Protein AF-Q5JGY7-F1 (afdb_monomer)

Secondary structure (DSSP, 8-state):
----------EEEEEEEESSS-EEEEEEESSHHHHHHHHHHHHHHH-TT-EEEEEEEEE---

Nearest PDB structures (foldseek):
  3dfe-assembly2_C  TM=5.545E-01  e=1.011E+00  Trichormus variabilis ATCC 29413
  9e6q-assembly1_AR  TM=6.199E-01  e=2.867E+00  Pyrobaculum calidifontis JCM 11548
  8avd-assembly1_F  TM=5.827E-01  e=7.194E+00  Mus musculus

Sequence (62 aa):
MSRRGRKPVLKAWLVRIHGRENREIIIQAKTREEAERTARFIVKQSFPFSSYSLKNLGRVRE

Foldseek 3Di:
DCPPPPPLFWWWKWKWKADPDTDIDIDTDSDPVRVVVVSCVVCCVPPVPIDIDIDTPGTDDD

pLDDT: mean 82.53, std 13.99, range [44.09, 94.56]

Organism: Thermococcus kodakarensis (strain ATCC BAA-918 / JCM 12380 / KOD1) (NCBI:txid69014)

Mean predicted aligned er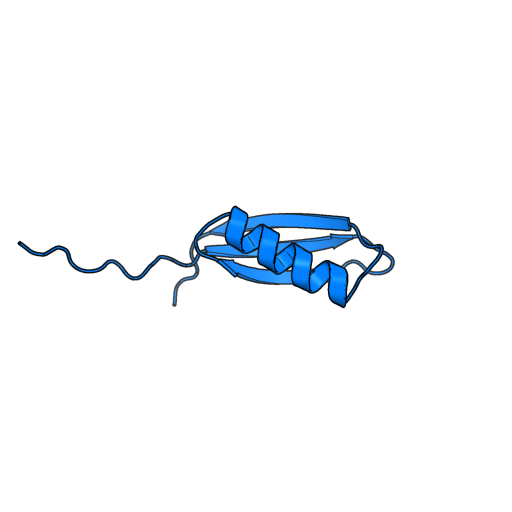ror: 7.17 Å

Structure (mmCIF, N/CA/C/O backbone):
data_AF-Q5JGY7-F1
#
_entry.id   AF-Q5JGY7-F1
#
loop_
_atom_site.group_PDB
_atom_site.id
_atom_site.type_symbol
_atom_site.label_atom_id
_atom_site.label_alt_id
_atom_site.label_comp_id
_atom_site.label_asym_id
_atom_site.label_entity_id
_atom_site.label_seq_id
_atom_site.pdbx_PDB_ins_code
_atom_site.Cartn_x
_atom_site.Cartn_y
_atom_site.Cartn_z
_atom_site.occupancy
_atom_site.B_iso_or_equiv
_atom_site.auth_seq_id
_atom_site.auth_comp_id
_atom_site.auth_asym_id
_atom_site.auth_atom_id
_atom_site.pdbx_PDB_model_num
ATOM 1 N N . MET A 1 1 ? -21.597 -5.797 31.207 1.00 44.09 1 MET A N 1
ATOM 2 C CA . MET A 1 1 ? -20.322 -5.603 30.481 1.00 44.09 1 MET A CA 1
ATOM 3 C C . MET A 1 1 ? -20.454 -6.190 29.084 1.00 44.09 1 MET A C 1
ATOM 5 O O . MET A 1 1 ? -20.322 -7.391 28.929 1.00 44.09 1 MET A O 1
ATOM 9 N N . SER A 1 2 ? -20.729 -5.369 28.073 1.00 48.50 2 SER A N 1
ATOM 10 C CA . SER A 1 2 ? -20.837 -5.840 26.686 1.00 48.50 2 SER A CA 1
ATOM 11 C C . SER A 1 2 ? -19.847 -5.067 25.828 1.00 48.50 2 SER A C 1
ATOM 13 O O . SER A 1 2 ? -20.229 -4.165 25.087 1.00 48.50 2 SER A O 1
ATOM 15 N N . ARG A 1 3 ? -18.551 -5.397 25.926 1.00 48.91 3 ARG A N 1
ATOM 16 C CA . ARG A 1 3 ? -17.582 -5.003 24.892 1.00 48.91 3 ARG A CA 1
ATOM 17 C C . ARG A 1 3 ? -17.882 -5.855 23.658 1.00 48.91 3 ARG A C 1
ATOM 19 O O . ARG A 1 3 ? -17.187 -6.825 23.385 1.00 48.91 3 ARG A O 1
ATOM 26 N N . ARG A 1 4 ? -18.981 -5.542 22.955 1.00 52.56 4 ARG A N 1
ATOM 27 C CA . ARG A 1 4 ? -19.278 -6.105 21.632 1.00 52.56 4 ARG A CA 1
ATOM 28 C C . ARG A 1 4 ? -18.059 -5.807 20.768 1.00 52.56 4 ARG A C 1
ATOM 30 O O . ARG A 1 4 ? -17.786 -4.642 20.479 1.00 52.56 4 ARG A O 1
ATOM 37 N N . GLY A 1 5 ? -17.304 -6.853 20.445 1.00 53.62 5 GLY A N 1
ATOM 38 C CA . GLY A 1 5 ? -16.126 -6.799 19.595 1.00 53.62 5 GLY A CA 1
ATOM 39 C C . GLY A 1 5 ? -16.509 -6.228 18.242 1.00 53.62 5 GLY A C 1
ATOM 40 O O . GLY A 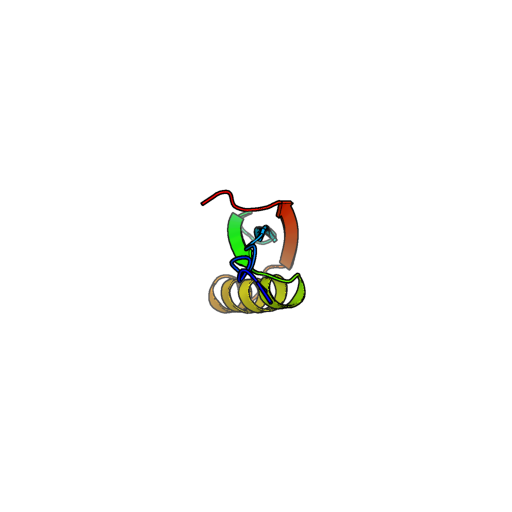1 5 ? -16.969 -6.946 17.359 1.00 53.62 5 GLY A O 1
ATOM 41 N N . ARG A 1 6 ? -16.368 -4.910 18.084 1.00 54.03 6 ARG A N 1
ATOM 42 C CA . ARG A 1 6 ? -16.500 -4.258 16.787 1.00 54.03 6 ARG A CA 1
ATOM 43 C C . ARG A 1 6 ? -15.416 -4.889 15.919 1.00 54.03 6 ARG A C 1
ATOM 45 O O . ARG A 1 6 ? -14.237 -4.694 16.219 1.00 54.03 6 ARG A O 1
ATOM 52 N N . LYS A 1 7 ? -15.810 -5.692 14.916 1.00 60.81 7 LYS A N 1
ATOM 53 C CA . LYS A 1 7 ? -14.880 -6.263 13.930 1.00 60.81 7 LYS A CA 1
ATOM 54 C C . LYS A 1 7 ? -13.900 -5.154 13.526 1.00 60.81 7 LYS A C 1
ATOM 56 O O . LYS A 1 7 ? -14.358 -4.026 13.295 1.00 60.81 7 LYS A O 1
ATOM 61 N N . PRO A 1 8 ? -12.580 -5.411 13.515 1.00 64.88 8 PRO A N 1
ATOM 62 C CA . PRO A 1 8 ? -11.618 -4.387 13.146 1.00 64.88 8 PRO A CA 1
ATOM 63 C C . PRO A 1 8 ? -11.989 -3.872 11.757 1.00 64.88 8 PRO A C 1
ATOM 65 O O . PRO A 1 8 ? -12.012 -4.633 10.796 1.00 64.88 8 PRO A O 1
ATOM 68 N N . VAL A 1 9 ? -12.357 -2.594 11.679 1.00 74.12 9 VAL A N 1
ATOM 69 C CA . VAL A 1 9 ? -12.882 -2.010 10.446 1.00 74.12 9 VAL A CA 1
ATOM 70 C C . VAL A 1 9 ? -11.722 -1.856 9.474 1.00 74.12 9 VAL A C 1
ATOM 72 O O . VAL A 1 9 ? -10.922 -0.926 9.601 1.00 74.12 9 VAL A O 1
ATOM 75 N N . LEU A 1 10 ? -11.627 -2.782 8.525 1.00 84.62 10 LEU A N 1
ATOM 76 C CA . LEU A 1 10 ? -10.685 -2.686 7.423 1.00 84.62 10 LEU A CA 1
ATOM 77 C C . LEU A 1 10 ? -11.060 -1.489 6.545 1.00 84.62 10 LEU A C 1
ATOM 79 O O . LEU A 1 10 ? -12.231 -1.219 6.256 1.00 84.62 10 LEU A O 1
ATOM 83 N N . LYS A 1 11 ? -10.042 -0.731 6.149 1.00 87.69 11 LYS A N 1
ATOM 84 C CA . LYS A 1 11 ? -10.173 0.389 5.222 1.00 87.69 11 LYS A CA 1
ATOM 85 C C . LYS A 1 11 ? -9.554 -0.011 3.893 1.00 87.69 11 LYS A C 1
ATOM 87 O O . LYS A 1 11 ? -8.520 -0.678 3.875 1.00 87.69 11 LYS A O 1
ATOM 92 N N . ALA A 1 12 ? -10.182 0.405 2.801 1.00 91.25 12 ALA A N 1
ATOM 93 C CA . ALA A 1 12 ? -9.608 0.280 1.474 1.00 91.25 12 ALA A CA 1
ATOM 94 C C . ALA A 1 12 ? -8.588 1.396 1.274 1.00 91.25 12 ALA A C 1
ATOM 96 O O . ALA A 1 12 ? -8.848 2.566 1.566 1.00 91.25 12 ALA A O 1
ATOM 97 N N . TRP A 1 13 ? -7.438 1.031 0.734 1.00 93.25 13 TRP A N 1
ATOM 98 C CA . TRP A 1 13 ? -6.378 1.948 0.364 1.00 93.25 13 TRP A CA 1
ATOM 99 C C . TRP A 1 13 ? -6.016 1.708 -1.093 1.00 93.25 13 TRP A C 1
ATOM 101 O O . TRP A 1 13 ? -5.659 0.598 -1.476 1.00 93.25 13 TRP A O 1
ATOM 111 N N . LEU A 1 14 ? -6.114 2.757 -1.899 1.00 93.12 14 LEU A N 1
ATOM 112 C CA . LEU A 1 14 ? -5.642 2.773 -3.270 1.00 93.12 14 LEU A CA 1
ATOM 113 C C . LEU A 1 14 ? -4.144 3.050 -3.271 1.00 93.12 14 LEU A C 1
ATOM 115 O O . LEU A 1 14 ? -3.701 4.104 -2.814 1.00 93.12 14 LEU A O 1
ATOM 119 N N . VAL A 1 15 ? -3.380 2.115 -3.805 1.00 93.44 15 VAL A N 1
ATOM 120 C CA . VAL A 1 15 ? -1.957 2.247 -4.083 1.00 93.44 15 VAL A CA 1
ATOM 121 C C . VAL A 1 15 ? -1.816 2.564 -5.561 1.00 93.44 15 VAL A C 1
ATOM 123 O O . VAL A 1 15 ? -2.139 1.733 -6.407 1.00 93.44 15 VAL A O 1
AT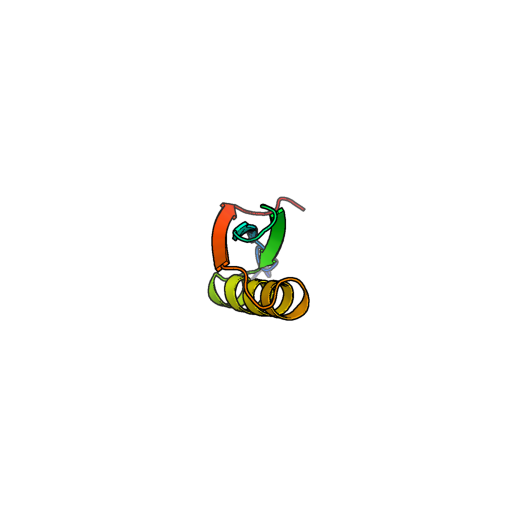OM 126 N N . ARG A 1 16 ? -1.342 3.766 -5.878 1.00 93.38 16 ARG A N 1
ATOM 127 C CA . ARG A 1 16 ? -1.010 4.156 -7.252 1.00 93.38 16 ARG A CA 1
ATOM 128 C C . ARG A 1 16 ? 0.483 4.041 -7.441 1.00 93.38 16 ARG A C 1
ATOM 130 O O . ARG A 1 16 ? 1.230 4.72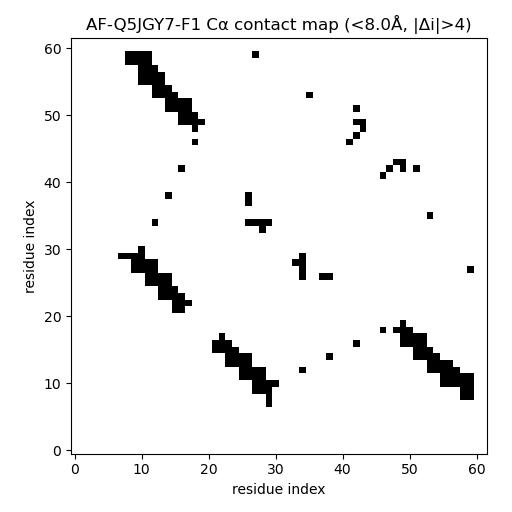2 -6.740 1.00 93.38 16 ARG A O 1
ATOM 137 N N . ILE A 1 17 ? 0.888 3.186 -8.359 1.00 92.31 17 ILE A N 1
ATOM 138 C CA . ILE A 1 17 ? 2.273 2.924 -8.715 1.00 92.31 17 ILE A CA 1
ATOM 139 C C . ILE A 1 17 ? 2.579 3.767 -9.945 1.00 92.31 17 ILE A C 1
ATOM 141 O O . ILE A 1 17 ? 1.898 3.648 -10.962 1.00 92.31 17 ILE A O 1
ATOM 145 N N . HIS A 1 18 ? 3.587 4.622 -9.818 1.00 87.56 18 HIS A N 1
ATOM 146 C CA . HIS A 1 18 ? 4.073 5.522 -10.855 1.00 87.56 18 HIS A CA 1
ATOM 147 C C . HIS A 1 18 ? 5.436 5.013 -11.311 1.00 87.56 18 HIS A C 1
ATOM 149 O O . HIS A 1 18 ? 6.405 5.009 -10.544 1.00 87.56 18 HIS A O 1
ATOM 155 N N . GLY A 1 19 ? 5.500 4.547 -12.549 1.00 83.38 19 GLY A N 1
ATOM 156 C CA . GLY A 1 19 ? 6.697 3.954 -13.127 1.00 83.38 19 GLY A CA 1
ATOM 157 C C . GLY A 1 19 ? 6.627 3.975 -14.645 1.00 83.38 19 GLY A C 1
ATOM 158 O O . GLY A 1 19 ? 6.083 4.903 -15.235 1.00 83.38 19 GLY A O 1
ATOM 159 N N . ARG A 1 20 ? 7.158 2.929 -15.283 1.00 77.25 20 ARG A N 1
ATOM 160 C CA . ARG A 1 20 ? 7.054 2.756 -16.742 1.00 77.25 20 ARG A CA 1
ATOM 161 C C . ARG A 1 20 ? 5.606 2.558 -17.202 1.00 77.25 20 ARG A C 1
ATOM 163 O O . ARG A 1 20 ? 5.249 2.970 -18.296 1.00 77.25 20 ARG A O 1
ATOM 170 N N . GLU A 1 21 ? 4.796 1.951 -16.340 1.00 78.88 21 GLU A N 1
ATOM 171 C CA . GLU A 1 21 ? 3.353 1.817 -16.495 1.00 78.88 21 GLU A CA 1
ATOM 172 C C . GLU A 1 21 ? 2.680 2.292 -15.209 1.00 78.88 21 GLU A C 1
ATOM 174 O O . GLU A 1 21 ? 3.110 1.931 -14.108 1.00 78.88 21 GLU A O 1
ATOM 179 N N . ASN A 1 22 ? 1.615 3.080 -15.343 1.00 86.12 22 ASN A N 1
ATOM 180 C CA . ASN A 1 22 ? 0.806 3.479 -14.200 1.00 86.12 22 ASN A CA 1
ATOM 181 C C . ASN A 1 22 ? -0.144 2.340 -13.844 1.00 86.12 22 ASN A C 1
ATOM 183 O O . ASN A 1 22 ? -0.931 1.897 -14.680 1.00 86.12 22 ASN A O 1
ATOM 187 N N . ARG A 1 23 ? -0.079 1.871 -12.597 1.00 89.94 23 ARG A N 1
ATOM 188 C CA . ARG A 1 23 ? -0.972 0.821 -12.096 1.00 89.94 23 ARG A CA 1
ATOM 189 C C . ARG A 1 23 ? -1.616 1.233 -10.791 1.00 89.94 23 ARG A C 1
ATOM 191 O O . ARG A 1 23 ? -1.014 1.916 -9.966 1.00 89.94 23 ARG A O 1
ATOM 198 N N . GLU A 1 24 ? -2.840 0.774 -10.597 1.00 92.12 24 GLU A N 1
ATOM 199 C CA . GLU A 1 24 ? -3.601 1.005 -9.380 1.00 92.12 24 GLU A CA 1
ATOM 200 C C . GLU A 1 24 ? -3.944 -0.336 -8.733 1.00 92.12 24 GLU A C 1
ATOM 202 O O . GLU A 1 24 ? -4.378 -1.270 -9.403 1.00 92.12 24 GLU A O 1
ATOM 207 N N . ILE A 1 25 ? -3.723 -0.443 -7.424 1.00 91.25 25 ILE A N 1
ATOM 208 C CA . ILE A 1 25 ? -4.021 -1.641 -6.636 1.00 91.25 25 ILE A CA 1
ATOM 209 C C . ILE A 1 25 ? -4.809 -1.207 -5.408 1.00 91.25 25 ILE A C 1
ATOM 211 O O . ILE A 1 25 ? -4.446 -0.236 -4.749 1.00 91.25 25 ILE A O 1
ATOM 215 N N . ILE A 1 26 ? -5.875 -1.927 -5.071 1.00 91.56 26 ILE A N 1
ATOM 216 C CA . ILE A 1 26 ? -6.60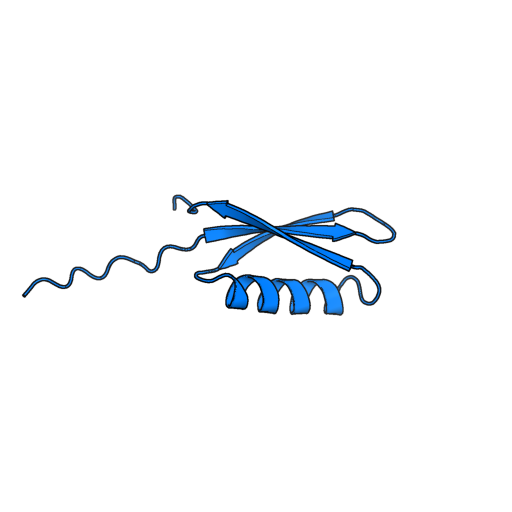6 -1.709 -3.823 1.00 91.56 26 ILE A CA 1
ATOM 217 C C . ILE A 1 26 ? -6.130 -2.738 -2.802 1.00 91.56 26 ILE A C 1
ATOM 219 O O . ILE A 1 26 ? -6.185 -3.939 -3.052 1.00 91.56 26 ILE A O 1
ATOM 223 N N . ILE A 1 27 ? -5.688 -2.264 -1.641 1.00 92.12 27 ILE A N 1
ATOM 224 C CA . ILE A 1 27 ? -5.335 -3.103 -0.494 1.00 92.12 27 ILE A CA 1
ATOM 225 C 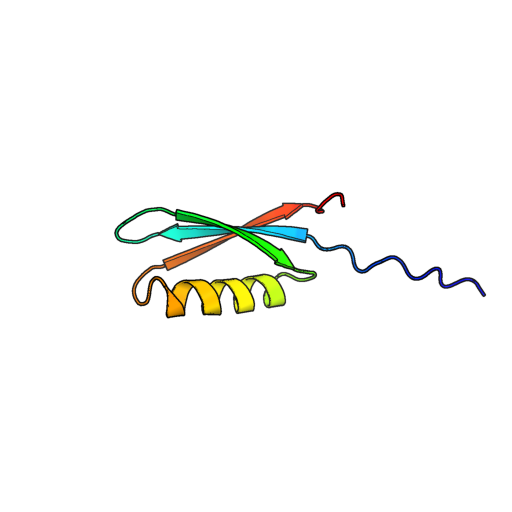C . ILE A 1 27 ? -6.258 -2.796 0.680 1.00 92.12 27 ILE A C 1
ATOM 227 O O . ILE A 1 27 ? -6.760 -1.680 0.825 1.00 92.12 27 ILE A O 1
ATOM 231 N N . GLN A 1 28 ? -6.472 -3.785 1.538 1.00 90.56 28 GLN A N 1
ATOM 232 C CA . GLN A 1 28 ? -7.258 -3.626 2.755 1.00 90.56 28 GLN A CA 1
ATOM 233 C C . GLN A 1 28 ? -6.326 -3.619 3.962 1.00 90.56 28 GLN A C 1
ATOM 235 O O . GLN A 1 28 ? -5.516 -4.526 4.126 1.00 90.56 28 GLN A O 1
ATOM 240 N N . ALA A 1 29 ? -6.433 -2.595 4.804 1.00 90.25 29 ALA A N 1
ATOM 241 C CA . ALA A 1 29 ? -5.606 -2.460 5.999 1.00 90.25 29 ALA A CA 1
ATOM 242 C C . ALA A 1 29 ? -6.343 -1.678 7.088 1.00 90.25 29 ALA A C 1
ATOM 244 O O . ALA A 1 29 ? -7.188 -0.822 6.796 1.00 90.25 29 ALA A O 1
ATOM 245 N N . LYS A 1 30 ? -6.024 -1.950 8.357 1.00 87.69 30 LYS A N 1
ATOM 246 C CA . LYS A 1 30 ? -6.663 -1.272 9.496 1.00 87.69 30 LYS A CA 1
ATOM 247 C C . LYS A 1 30 ? -6.105 0.137 9.668 1.00 87.69 30 LYS A C 1
ATOM 249 O O . LYS A 1 30 ? -6.865 1.091 9.871 1.00 87.69 30 LYS A O 1
ATOM 254 N N . THR A 1 31 ? -4.783 0.265 9.569 1.00 88.88 31 THR A N 1
ATOM 255 C CA . THR A 1 31 ? -4.060 1.532 9.731 1.00 88.88 31 THR A CA 1
ATOM 256 C C . THR A 1 31 ? -3.354 1.950 8.449 1.00 88.88 31 THR A C 1
ATOM 258 O O . THR A 1 31 ? -3.265 1.192 7.481 1.00 88.88 31 THR A O 1
ATOM 261 N N . ARG A 1 32 ? -2.871 3.195 8.441 1.00 88.62 32 ARG A N 1
ATOM 262 C CA . ARG A 1 32 ? -2.051 3.709 7.348 1.00 88.62 32 ARG A CA 1
ATOM 263 C C . ARG A 1 32 ? -0.697 3.006 7.298 1.00 88.62 32 ARG A C 1
ATOM 265 O O . ARG A 1 32 ? -0.266 2.667 6.204 1.00 88.62 32 ARG A O 1
ATOM 272 N N . GLU A 1 33 ? -0.059 2.746 8.444 1.00 92.00 33 GLU A N 1
ATOM 273 C CA . GLU A 1 33 ? 1.254 2.085 8.461 1.00 92.00 33 GLU A CA 1
ATOM 274 C C . GLU A 1 33 ? 1.177 0.662 7.898 1.00 92.00 33 GLU A C 1
ATOM 276 O O . GLU A 1 33 ? 2.048 0.241 7.140 1.00 92.00 33 GLU A O 1
ATOM 281 N N . GLU A 1 34 ? 0.116 -0.078 8.229 1.00 91.25 34 GLU A N 1
ATOM 282 C CA . GLU A 1 34 ? -0.110 -1.432 7.713 1.00 91.25 34 GLU A CA 1
ATOM 283 C C . GLU A 1 34 ? -0.331 -1.419 6.190 1.00 91.25 34 GLU A C 1
ATOM 285 O O . GLU A 1 34 ? 0.221 -2.253 5.462 1.00 91.25 34 GLU A O 1
ATOM 290 N N . ALA A 1 35 ? -1.060 -0.412 5.697 1.00 92.25 35 ALA A N 1
ATOM 291 C CA . ALA A 1 35 ? -1.256 -0.184 4.273 1.00 92.25 35 ALA A CA 1
ATOM 292 C C . ALA A 1 35 ? 0.068 0.166 3.569 1.00 92.25 35 ALA A C 1
ATOM 294 O O . ALA A 1 35 ? 0.400 -0.423 2.544 1.00 92.25 35 ALA A O 1
ATOM 295 N N . GLU A 1 36 ? 0.865 1.078 4.132 1.00 93.00 36 GLU A N 1
ATOM 296 C CA . GLU A 1 36 ? 2.158 1.482 3.571 1.00 93.00 36 GLU A CA 1
ATOM 297 C C . GLU A 1 36 ? 3.166 0.332 3.566 1.00 93.00 36 GLU A C 1
ATOM 299 O O . GLU A 1 36 ? 3.884 0.162 2.581 1.00 93.00 36 GLU A O 1
ATOM 304 N N . ARG A 1 37 ? 3.201 -0.497 4.616 1.00 94.56 37 ARG A N 1
ATOM 305 C CA . ARG A 1 37 ? 4.081 -1.673 4.685 1.00 94.56 37 ARG A CA 1
ATOM 306 C C . ARG A 1 37 ? 3.736 -2.689 3.601 1.00 94.56 37 ARG A C 1
ATOM 308 O O . ARG A 1 37 ? 4.632 -3.170 2.908 1.00 94.56 37 ARG A O 1
ATOM 315 N N . THR A 1 38 ? 2.446 -2.967 3.433 1.00 92.62 38 THR A N 1
ATOM 316 C CA . THR A 1 38 ? 1.934 -3.880 2.403 1.00 92.62 38 THR A CA 1
ATOM 317 C C . THR A 1 38 ? 2.207 -3.337 1.003 1.00 92.62 38 THR A C 1
ATOM 319 O O . THR A 1 38 ? 2.762 -4.042 0.163 1.00 92.62 38 THR A O 1
ATOM 322 N N . ALA A 1 39 ? 1.907 -2.059 0.762 1.00 92.56 39 ALA A N 1
ATOM 323 C CA . ALA A 1 39 ? 2.187 -1.404 -0.509 1.00 92.56 39 ALA A CA 1
ATOM 324 C C . ALA A 1 39 ? 3.683 -1.418 -0.836 1.00 92.56 39 ALA A C 1
ATOM 326 O O . ALA A 1 39 ? 4.061 -1.805 -1.936 1.00 92.56 39 ALA A O 1
ATOM 327 N N . ARG A 1 40 ? 4.549 -1.085 0.129 1.00 93.00 40 ARG A N 1
ATOM 328 C CA . ARG A 1 40 ? 6.005 -1.127 -0.049 1.00 93.00 40 ARG A CA 1
ATOM 329 C C . AR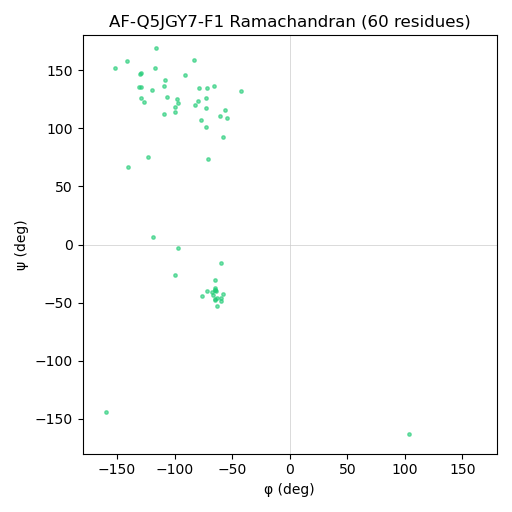G A 1 40 ? 6.482 -2.517 -0.441 1.00 93.00 40 ARG A C 1
ATOM 331 O O . ARG A 1 40 ? 7.351 -2.629 -1.300 1.00 93.00 40 ARG A O 1
ATOM 338 N N . PHE A 1 41 ? 5.942 -3.555 0.193 1.00 92.38 41 PHE A N 1
ATOM 339 C CA . PHE A 1 41 ? 6.286 -4.937 -0.117 1.00 92.38 41 PHE A CA 1
ATOM 340 C C . PHE A 1 41 ? 5.884 -5.300 -1.553 1.00 92.38 41 PHE A C 1
ATOM 342 O O . PHE A 1 41 ? 6.744 -5.699 -2.334 1.00 92.38 41 PHE A O 1
ATOM 349 N N . ILE A 1 42 ? 4.623 -5.068 -1.931 1.00 89.62 42 ILE A N 1
ATOM 350 C CA . ILE A 1 42 ? 4.103 -5.365 -3.278 1.00 89.62 42 ILE A CA 1
ATOM 351 C C . ILE A 1 42 ? 4.882 -4.598 -4.353 1.00 89.62 42 ILE A C 1
ATOM 353 O O . ILE A 1 42 ? 5.333 -5.188 -5.338 1.00 89.62 42 ILE A O 1
ATOM 357 N N . VAL A 1 43 ? 5.071 -3.291 -4.149 1.00 89.31 43 VAL A N 1
ATOM 358 C CA . VAL A 1 43 ? 5.735 -2.409 -5.116 1.00 89.31 43 VAL A CA 1
ATOM 359 C C . VAL A 1 43 ? 7.206 -2.770 -5.255 1.00 89.31 43 VAL A C 1
ATOM 361 O O . VAL A 1 43 ? 7.678 -2.880 -6.375 1.00 89.31 43 VAL A O 1
ATOM 364 N N . LYS A 1 44 ? 7.938 -3.036 -4.165 1.00 88.00 44 LYS A N 1
ATOM 365 C CA . LYS A 1 44 ? 9.351 -3.434 -4.276 1.00 88.00 44 LYS A CA 1
ATOM 366 C C . LYS A 1 44 ? 9.546 -4.775 -4.977 1.00 88.00 44 LYS A C 1
ATOM 368 O O . LYS A 1 44 ? 10.524 -4.923 -5.697 1.00 88.00 44 LYS A O 1
ATOM 373 N N . GLN A 1 45 ? 8.650 -5.735 -4.747 1.00 88.31 45 GLN A N 1
ATOM 374 C CA . GLN A 1 45 ? 8.739 -7.057 -5.372 1.00 88.31 45 GLN A CA 1
ATOM 375 C C . GLN A 1 45 ? 8.392 -7.007 -6.865 1.00 88.31 45 GLN A C 1
ATOM 377 O O . GLN A 1 45 ? 9.050 -7.659 -7.667 1.00 88.31 45 GLN A O 1
ATOM 382 N N . SER A 1 46 ? 7.384 -6.216 -7.243 1.00 85.44 46 SER A N 1
ATOM 383 C CA . SER A 1 46 ? 6.839 -6.220 -8.611 1.00 85.44 46 SER A CA 1
ATOM 384 C C . SER A 1 46 ? 7.366 -5.076 -9.489 1.00 85.44 46 SER A C 1
ATOM 386 O O . SER A 1 46 ? 7.405 -5.193 -10.709 1.00 85.44 46 SER A O 1
ATOM 388 N N . PHE A 1 47 ? 7.767 -3.959 -8.876 1.00 84.50 47 PHE A N 1
ATOM 389 C CA . PHE A 1 47 ? 8.162 -2.709 -9.532 1.00 84.50 47 PHE A CA 1
ATOM 390 C C . PHE A 1 47 ? 9.370 -2.063 -8.816 1.00 84.50 47 PHE A C 1
ATOM 392 O O . PHE A 1 47 ? 9.250 -0.976 -8.242 1.00 84.50 47 PHE A O 1
ATOM 399 N N . PRO A 1 48 ? 10.555 -2.700 -8.847 1.00 78.31 48 PRO A N 1
ATOM 400 C CA . PRO A 1 48 ? 11.706 -2.369 -7.993 1.00 78.31 48 PRO A CA 1
ATOM 401 C C . PRO A 1 48 ? 12.253 -0.934 -8.126 1.00 78.31 48 PRO A C 1
ATOM 403 O O . PRO A 1 48 ? 12.963 -0.474 -7.234 1.00 78.31 48 PRO A O 1
ATOM 406 N N . PHE A 1 49 ? 11.887 -0.209 -9.187 1.00 84.69 49 PHE A N 1
ATOM 407 C CA . PHE A 1 49 ? 12.294 1.182 -9.440 1.00 84.69 49 PHE A CA 1
ATOM 408 C C . PHE A 1 49 ? 11.123 2.170 -9.512 1.00 84.69 49 PHE A C 1
ATOM 410 O O . PHE A 1 49 ? 11.313 3.326 -9.880 1.00 84.69 49 PHE A O 1
ATOM 417 N N . SER A 1 50 ? 9.899 1.726 -9.217 1.00 86.44 50 SER A N 1
ATOM 418 C CA . SER A 1 50 ? 8.718 2.589 -9.303 1.00 86.44 50 SER A CA 1
ATOM 419 C C . SER A 1 50 ? 8.437 3.291 -7.983 1.00 86.44 50 SER A C 1
ATOM 421 O O . SER A 1 50 ? 8.632 2.744 -6.896 1.00 86.44 50 SER A O 1
ATOM 423 N N . SER A 1 51 ? 7.936 4.516 -8.093 1.00 88.25 51 SER A N 1
ATOM 424 C CA . SER A 1 51 ? 7.391 5.254 -6.958 1.00 88.25 51 SER A CA 1
ATOM 425 C C . SER A 1 51 ? 5.945 4.829 -6.724 1.00 88.25 51 SER A C 1
ATOM 427 O O . SER A 1 51 ? 5.283 4.319 -7.625 1.00 88.25 51 SER A O 1
ATOM 429 N N . TYR A 1 52 ? 5.419 5.042 -5.521 1.00 91.31 52 TYR A N 1
ATOM 430 C CA . TYR A 1 52 ? 4.001 4.812 -5.264 1.00 91.31 52 TYR A CA 1
ATOM 431 C C . TYR A 1 52 ? 3.413 5.864 -4.331 1.00 91.31 52 TYR A C 1
ATOM 433 O O . TYR A 1 52 ? 4.118 6.515 -3.565 1.00 91.31 52 TYR A O 1
ATOM 441 N N . SER A 1 53 ? 2.096 6.016 -4.398 1.00 92.12 53 SER A N 1
ATOM 442 C CA . SER A 1 53 ? 1.311 6.878 -3.516 1.00 92.12 53 SER A CA 1
ATOM 443 C C . SER A 1 53 ? 0.135 6.100 -2.939 1.00 92.12 53 SER A C 1
ATOM 445 O O . SER A 1 53 ? -0.403 5.209 -3.597 1.00 92.12 53 SER A O 1
ATOM 447 N N . LEU A 1 54 ? -0.255 6.426 -1.705 1.00 92.12 54 LEU A N 1
ATOM 448 C CA . LEU A 1 54 ? -1.416 5.840 -1.037 1.00 92.12 54 LEU A CA 1
ATOM 449 C C . LEU A 1 54 ? -2.544 6.858 -0.909 1.00 92.12 54 LEU A C 1
ATOM 451 O O . LEU A 1 54 ? -2.329 7.983 -0.461 1.00 92.12 54 LEU A O 1
ATOM 455 N N . LYS A 1 55 ? -3.769 6.420 -1.196 1.00 91.81 55 LYS A N 1
ATOM 456 C CA . LYS A 1 55 ? -4.998 7.172 -0.941 1.00 91.81 55 LYS A CA 1
ATOM 457 C C . LYS A 1 55 ? -5.994 6.299 -0.186 1.00 91.81 55 LYS A C 1
ATOM 459 O O . LYS A 1 55 ? -6.326 5.206 -0.629 1.00 91.81 55 LYS A O 1
ATOM 464 N N . ASN A 1 56 ? -6.492 6.77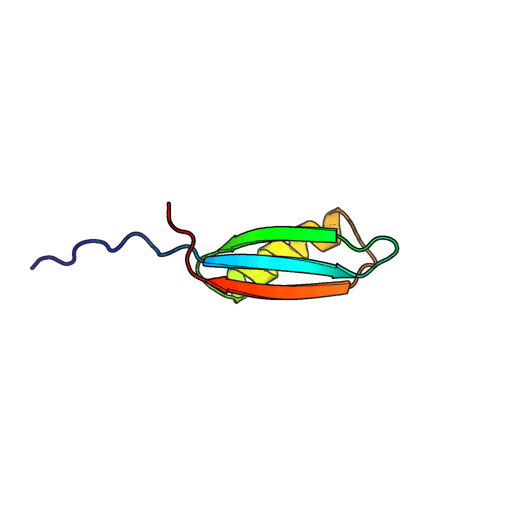6 0.951 1.00 89.56 56 ASN A N 1
ATOM 465 C CA . ASN A 1 56 ? -7.558 6.088 1.678 1.00 89.56 56 ASN A CA 1
ATOM 466 C C . ASN A 1 56 ? -8.882 6.244 0.912 1.00 89.56 56 ASN A C 1
ATOM 468 O O . ASN A 1 56 ? -9.276 7.369 0.608 1.00 89.56 56 ASN A O 1
ATOM 472 N N . LEU A 1 57 ? -9.552 5.133 0.604 1.00 87.50 57 LEU A N 1
ATOM 473 C CA . LEU A 1 57 ? -10.853 5.114 -0.075 1.00 87.50 57 LEU A CA 1
ATOM 474 C C . LEU A 1 57 ? -12.037 4.986 0.896 1.00 87.50 57 LEU A C 1
ATOM 476 O O . LEU A 1 57 ? -13.189 5.042 0.481 1.00 87.50 57 LEU A O 1
ATOM 480 N N . GLY A 1 58 ? -11.770 4.846 2.192 1.00 81.19 58 GLY A N 1
ATOM 481 C CA . GLY A 1 58 ? -12.774 4.714 3.237 1.00 81.19 58 GLY A CA 1
ATOM 482 C C . GLY A 1 58 ? -12.927 3.280 3.730 1.00 81.19 58 GLY A C 1
ATOM 483 O O . GLY A 1 58 ? -12.049 2.433 3.572 1.00 81.19 58 GLY A O 1
AT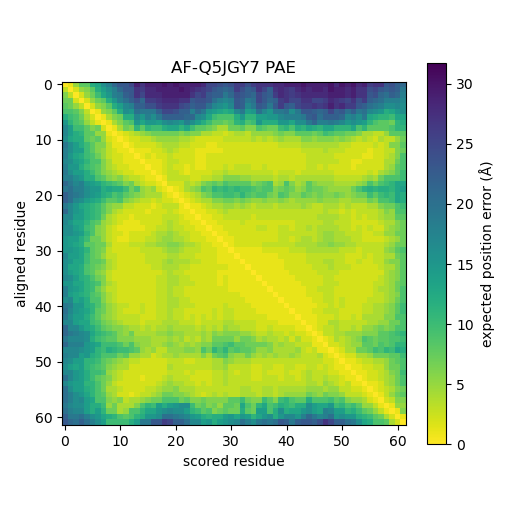OM 484 N N . ARG A 1 59 ? -14.040 3.017 4.417 1.00 75.69 59 ARG A N 1
ATOM 485 C CA . ARG A 1 59 ? -14.341 1.686 4.957 1.00 75.69 59 ARG A CA 1
ATOM 486 C C . ARG A 1 59 ? -14.706 0.743 3.818 1.00 75.69 59 ARG A C 1
ATOM 488 O O . ARG A 1 59 ? -15.538 1.097 2.988 1.00 75.69 59 ARG A O 1
ATOM 495 N N . VAL A 1 60 ? -14.145 -0.461 3.837 1.00 63.75 60 VAL A N 1
ATOM 496 C CA . VAL A 1 60 ? -14.690 -1.560 3.037 1.00 63.75 60 VAL A CA 1
ATOM 497 C C . VAL A 1 60 ? -15.986 -1.977 3.723 1.00 63.75 60 VAL A C 1
ATOM 499 O O . VAL A 1 60 ? -15.969 -2.339 4.900 1.00 63.75 60 VAL A O 1
ATOM 502 N N . ARG A 1 61 ? -17.123 -1.838 3.037 1.00 54.94 61 ARG A N 1
ATOM 503 C CA . ARG A 1 61 ? -18.340 -2.541 3.448 1.00 54.94 61 ARG A CA 1
ATOM 504 C C . ARG A 1 61 ? -18.152 -3.990 2.993 1.00 54.94 61 ARG A C 1
ATOM 506 O O . ARG A 1 61 ? -18.097 -4.217 1.790 1.00 54.94 61 ARG A O 1
ATOM 513 N N . GLU A 1 62 ? -17.916 -4.886 3.958 1.00 53.41 62 GLU A N 1
ATOM 514 C CA . GLU A 1 62 ? -18.121 -6.341 3.794 1.00 53.41 62 GLU A CA 1
ATOM 515 C C . GLU A 1 62 ? -19.532 -6.602 3.254 1.00 53.41 62 GLU A C 1
ATOM 517 O O . GLU A 1 62 ? -20.466 -5.903 3.723 1.00 53.41 62 GLU A O 1
#

Radius of gyration: 14.15 Å; Cα contacts (8 Å, |Δi|>4): 94; chains: 1; bounding box: 33×14×47 Å

Solvent-accessible surface area (backbone atoms only — not comparable to full-atom values): 3788 Å² total; per-residue (Å²): 139,80,84,71,79,72,71,83,66,38,23,32,30,41,37,40,34,50,55,98,62,78,47,78,45,80,46,78,24,74,48,69,67,57,39,50,54,51,48,51,49,54,40,51,76,76,36,76,86,43,50,73,49,80,42,80,74,44,72,58,81,127